Protein AF-A0A314ZF50-F1 (afdb_monomer_lite)

InterPro domains:
  IPR029489 O-GlcNAc transferase, C-terminal [PF13844] (6-101)
  IPR051939 Glycosyltransferase 41/O-GlcNAc transferase [PTHR44835] (1-125)

Structure (mmCIF, N/CA/C/O backbone):
data_AF-A0A314ZF50-F1
#
_entry.id   AF-A0A314ZF50-F1
#
loop_
_atom_site.group_PDB
_atom_site.id
_atom_site.type_symbol
_atom_site.label_atom_id
_atom_site.label_alt_id
_atom_site.label_comp_id
_atom_site.label_asym_id
_atom_site.label_entity_id
_atom_site.label_seq_id
_atom_site.pdbx_PDB_ins_code
_atom_site.Cartn_x
_atom_site.Cartn_y
_atom_site.Cartn_z
_atom_site.occupancy
_atom_site.B_iso_or_equiv
_atom_site.auth_seq_id
_atom_site.auth_comp_id
_atom_site.auth_asym_id
_atom_site.auth_atom_id
_atom_site.pdbx_PDB_model_num
ATOM 1 N N . MET A 1 1 ? 4.716 -14.879 11.901 1.00 68.25 1 MET A N 1
ATOM 2 C CA . MET A 1 1 ? 3.341 -14.580 11.430 1.00 68.25 1 MET A CA 1
ATOM 3 C C . MET A 1 1 ? 2.274 -14.556 12.525 1.00 68.25 1 MET A C 1
ATOM 5 O O . MET A 1 1 ? 1.351 -13.766 12.398 1.00 68.25 1 MET A O 1
ATOM 9 N N . GLN A 1 2 ? 2.370 -15.350 13.600 1.00 87.81 2 GLN A N 1
ATOM 10 C CA . GLN A 1 2 ? 1.314 -15.421 14.627 1.00 87.81 2 GLN A CA 1
ATOM 11 C C . GLN A 1 2 ? 1.088 -14.104 15.398 1.00 87.81 2 GLN A C 1
ATOM 13 O O . GLN A 1 2 ? -0.031 -13.822 15.793 1.00 87.81 2 GLN A O 1
ATOM 18 N N . ALA A 1 3 ? 2.107 -13.249 15.535 1.00 92.56 3 ALA A N 1
ATOM 19 C CA . ALA A 1 3 ? 1.977 -11.962 16.228 1.00 92.56 3 ALA A CA 1
ATOM 20 C C . ALA A 1 3 ? 0.906 -11.030 15.623 1.00 92.56 3 ALA A C 1
ATOM 22 O O . ALA A 1 3 ? 0.231 -10.325 16.366 1.00 92.56 3 ALA A O 1
ATOM 23 N N . TYR A 1 4 ? 0.685 -11.066 14.302 1.00 94.38 4 TYR A N 1
ATOM 24 C CA . TYR A 1 4 ? -0.330 -10.229 13.650 1.00 94.38 4 TYR A CA 1
ATOM 25 C C . TYR A 1 4 ? -1.764 -10.577 14.078 1.00 94.38 4 TYR A C 1
ATOM 27 O O . TYR A 1 4 ? -2.641 -9.723 13.996 1.00 94.38 4 TYR A O 1
ATOM 35 N N . SER A 1 5 ? -2.030 -11.791 14.581 1.00 92.69 5 SER A N 1
ATOM 36 C CA . SER A 1 5 ? -3.368 -12.129 15.090 1.00 92.69 5 SER A CA 1
ATOM 37 C C . SER A 1 5 ? -3.719 -11.395 16.385 1.00 92.69 5 SER A C 1
ATOM 39 O O . SER A 1 5 ? -4.884 -11.378 16.762 1.00 92.69 5 SER A O 1
ATOM 41 N N . LEU A 1 6 ? -2.723 -10.816 17.062 1.00 95.56 6 LEU A N 1
ATOM 42 C CA . LEU A 1 6 ? -2.884 -10.009 18.272 1.00 95.56 6 LEU A CA 1
ATOM 43 C C . LEU A 1 6 ? -2.962 -8.504 17.966 1.00 95.56 6 LEU A C 1
ATOM 45 O O . LEU A 1 6 ? -3.022 -7.703 18.891 1.00 95.56 6 LEU A O 1
ATOM 49 N N . MET A 1 7 ? -2.909 -8.117 16.688 1.00 96.25 7 MET A N 1
ATOM 50 C CA . MET A 1 7 ? -2.925 -6.723 16.246 1.00 96.25 7 MET A CA 1
ATOM 51 C C . MET A 1 7 ? -4.243 -6.407 15.549 1.00 96.25 7 MET A C 1
ATOM 53 O O . MET A 1 7 ? -4.656 -7.143 14.649 1.00 96.25 7 MET A O 1
ATOM 57 N N . ASP A 1 8 ? -4.858 -5.281 15.903 1.00 97.44 8 ASP A N 1
ATOM 58 C CA . ASP A 1 8 ? -6.0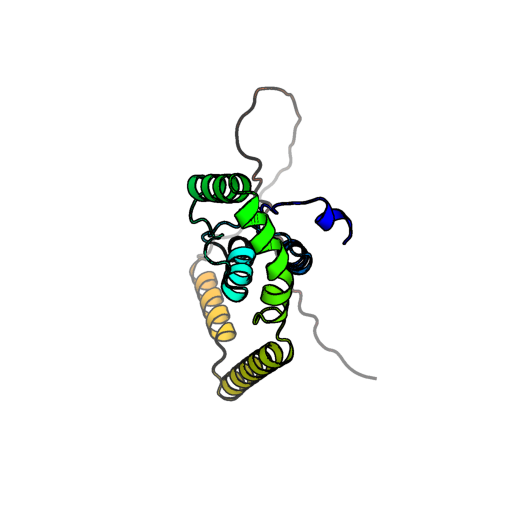95 -4.801 15.281 1.00 97.44 8 ASP A CA 1
ATOM 59 C C . ASP A 1 8 ? -5.834 -3.895 14.076 1.00 97.44 8 ASP A C 1
ATOM 61 O O . ASP A 1 8 ? -6.477 -4.047 13.035 1.00 97.44 8 ASP A O 1
ATOM 65 N N . ILE A 1 9 ? -4.855 -3.000 14.205 1.00 98.38 9 ILE A N 1
ATOM 66 C CA . ILE A 1 9 ? -4.462 -2.009 13.201 1.00 98.38 9 ILE A CA 1
ATOM 67 C C . ILE A 1 9 ? -2.932 -1.943 13.176 1.00 98.38 9 ILE A C 1
ATOM 69 O O . ILE A 1 9 ? -2.288 -1.938 14.225 1.00 98.38 9 ILE A O 1
ATOM 73 N N . SER A 1 10 ? -2.351 -1.890 11.981 1.00 97.94 10 SER A N 1
ATOM 74 C CA . SER A 1 10 ? -0.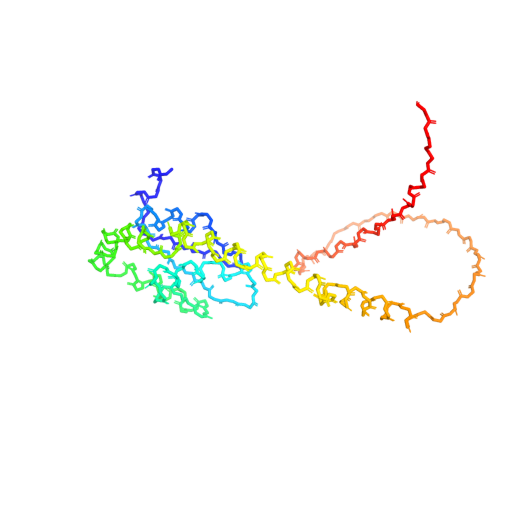939 -1.580 11.772 1.00 97.94 10 SER A CA 1
ATOM 75 C C . SER A 1 10 ? -0.775 -0.100 11.429 1.00 97.94 10 SER A C 1
ATOM 77 O O . SER A 1 10 ? -1.548 0.461 10.656 1.00 97.94 10 SER A O 1
ATOM 79 N N . LEU A 1 11 ? 0.237 0.530 12.013 1.00 98.31 11 LEU A N 1
ATOM 80 C CA . LEU A 1 11 ? 0.600 1.918 11.759 1.00 98.31 11 LEU A CA 1
ATOM 81 C C . LEU A 1 11 ? 1.918 1.927 10.990 1.00 98.31 11 LEU A C 1
ATOM 83 O O . LEU A 1 11 ? 2.944 1.494 11.516 1.00 98.31 11 LEU A O 1
ATOM 87 N N . ASP A 1 12 ? 1.868 2.358 9.733 1.00 97.00 12 ASP A N 1
ATOM 88 C CA . ASP A 1 12 ? 3.045 2.450 8.878 1.00 97.00 12 ASP A CA 1
ATOM 89 C C . ASP A 1 12 ? 3.926 3.628 9.300 1.00 97.00 12 ASP A C 1
ATOM 91 O O . ASP A 1 12 ? 3.422 4.689 9.679 1.00 97.00 12 ASP A O 1
ATOM 95 N N . THR A 1 13 ? 5.240 3.455 9.233 1.00 95.94 13 THR A N 1
ATOM 96 C CA . THR A 1 13 ? 6.194 4.492 9.632 1.00 95.94 13 THR A CA 1
ATOM 97 C C . THR A 1 13 ? 6.426 5.504 8.517 1.00 95.94 13 THR A C 1
ATOM 99 O O . THR A 1 13 ? 6.325 5.202 7.332 1.00 95.94 13 THR A O 1
ATOM 102 N N . PHE A 1 14 ? 6.808 6.720 8.892 1.00 91.06 14 PHE A N 1
ATOM 103 C CA . PHE A 1 14 ? 7.251 7.764 7.973 1.00 91.06 14 PHE A CA 1
ATOM 104 C C . PHE A 1 14 ? 8.492 8.461 8.553 1.00 91.06 14 PHE A C 1
ATOM 106 O O . PHE A 1 14 ? 8.647 8.501 9.775 1.00 91.06 14 PHE A O 1
ATOM 113 N N . PRO A 1 15 ? 9.423 8.968 7.720 1.00 91.94 15 PRO A N 1
ATOM 114 C CA . PRO A 1 15 ? 9.368 9.087 6.256 1.00 91.94 15 PRO A CA 1
ATOM 115 C C . PRO A 1 15 ? 9.772 7.814 5.489 1.00 91.94 15 PRO A C 1
ATOM 117 O O . PRO A 1 15 ? 9.859 7.850 4.263 1.00 91.94 15 PRO A O 1
ATOM 120 N N . TYR A 1 16 ? 10.053 6.710 6.188 1.00 93.88 16 TYR A N 1
ATOM 121 C CA . TYR A 1 16 ? 10.388 5.422 5.580 1.00 93.88 16 TYR A CA 1
ATOM 122 C C . TYR A 1 16 ? 9.262 4.421 5.836 1.00 93.88 16 TYR A C 1
ATOM 124 O O . TYR A 1 16 ? 9.116 3.929 6.956 1.00 93.88 16 TYR A O 1
ATOM 132 N N . ALA A 1 17 ? 8.475 4.143 4.802 1.00 94.94 17 ALA A N 1
ATOM 133 C CA . ALA A 1 17 ? 7.349 3.230 4.888 1.00 94.94 17 ALA A CA 1
ATOM 134 C C . ALA A 1 17 ? 7.806 1.770 4.895 1.00 94.94 17 ALA A C 1
ATOM 136 O O . ALA A 1 17 ? 8.807 1.381 4.283 1.00 94.94 17 ALA A O 1
ATOM 137 N N . GLY A 1 18 ? 7.017 0.942 5.564 1.00 93.56 18 GLY A N 1
ATOM 138 C CA . GLY A 1 18 ? 7.081 -0.497 5.460 1.00 93.56 18 GLY A CA 1
ATOM 139 C C . GLY A 1 18 ? 6.843 -0.959 4.024 1.00 93.56 18 GLY A C 1
ATOM 140 O O . GLY A 1 18 ? 6.200 -0.312 3.197 1.00 93.56 18 GLY A O 1
ATOM 141 N N . THR A 1 19 ? 7.396 -2.124 3.714 1.00 95.81 19 THR A N 1
ATOM 142 C CA . THR A 1 19 ? 7.148 -2.815 2.445 1.00 95.81 19 THR A CA 1
ATOM 143 C C . THR A 1 19 ? 6.668 -4.219 2.757 1.00 95.81 19 THR A C 1
ATOM 145 O O . THR A 1 19 ? 5.475 -4.503 2.694 1.00 95.81 19 THR A O 1
ATOM 148 N N . THR A 1 20 ? 7.583 -5.082 3.202 1.00 96.56 20 THR A N 1
ATOM 149 C CA . THR A 1 20 ? 7.265 -6.464 3.568 1.00 96.56 20 THR A CA 1
ATOM 150 C C . THR A 1 20 ? 6.335 -6.525 4.771 1.00 96.56 20 THR A C 1
ATOM 152 O O . THR A 1 20 ? 5.349 -7.247 4.725 1.00 96.56 20 THR A O 1
ATOM 155 N N . THR A 1 21 ? 6.589 -5.729 5.812 1.00 96.56 21 THR A N 1
ATOM 156 C CA . THR A 1 21 ? 5.745 -5.670 7.017 1.00 96.56 21 THR A CA 1
ATOM 157 C C . THR A 1 21 ? 4.321 -5.214 6.699 1.00 96.56 21 THR A C 1
ATOM 159 O O . THR A 1 21 ? 3.362 -5.801 7.195 1.00 96.56 21 THR A O 1
ATOM 162 N N . THR A 1 22 ? 4.164 -4.232 5.808 1.00 97.38 22 THR A N 1
ATOM 163 C CA . THR A 1 22 ? 2.857 -3.776 5.316 1.00 97.38 22 THR A CA 1
ATOM 164 C C . THR A 1 22 ? 2.148 -4.888 4.544 1.00 97.38 22 THR A C 1
ATOM 166 O O . THR A 1 22 ? 0.995 -5.199 4.834 1.00 97.38 22 THR A O 1
ATOM 169 N N . CYS A 1 23 ? 2.839 -5.559 3.617 1.00 97.25 23 CYS A N 1
ATOM 170 C CA . CYS A 1 23 ? 2.281 -6.704 2.895 1.00 97.25 23 CYS A CA 1
ATOM 171 C C . CYS A 1 23 ? 1.875 -7.846 3.836 1.00 97.25 23 CYS A C 1
ATOM 173 O O . CYS A 1 23 ? 0.784 -8.389 3.691 1.00 97.25 23 CYS A O 1
ATOM 175 N N . GLU A 1 24 ? 2.713 -8.200 4.811 1.00 97.06 24 GLU A N 1
ATOM 176 C CA . GLU A 1 24 ? 2.414 -9.228 5.811 1.00 97.06 24 GLU A CA 1
ATOM 177 C C . GLU A 1 24 ? 1.197 -8.857 6.655 1.00 97.06 24 GLU A C 1
ATOM 179 O O . GLU A 1 24 ? 0.326 -9.697 6.863 1.00 97.06 24 GLU A O 1
ATOM 184 N N . SER A 1 25 ? 1.112 -7.605 7.107 1.00 97.62 25 SER A N 1
ATOM 185 C CA . SER A 1 25 ? -0.023 -7.093 7.871 1.00 97.62 25 SER A CA 1
ATOM 186 C C . SER A 1 25 ? -1.334 -7.297 7.104 1.00 97.62 25 SER A C 1
ATOM 188 O O . SER A 1 25 ? -2.241 -7.974 7.600 1.00 97.62 25 SER A O 1
ATOM 190 N N . LEU A 1 26 ? -1.386 -6.842 5.847 1.00 97.62 26 LEU A N 1
ATOM 191 C CA . LEU A 1 26 ? -2.559 -6.987 4.982 1.00 97.62 26 LEU A CA 1
ATOM 192 C C . LEU A 1 26 ? -2.869 -8.460 4.675 1.00 97.62 26 LEU A C 1
ATOM 194 O O . LEU A 1 26 ? -4.022 -8.884 4.759 1.00 97.62 26 LEU A O 1
ATOM 198 N N . TYR A 1 27 ? -1.847 -9.272 4.391 1.00 96.75 27 TYR A N 1
ATOM 199 C CA . TYR A 1 27 ? -2.000 -10.707 4.129 1.00 96.75 27 TYR A CA 1
ATOM 200 C C . TYR A 1 27 ? -2.527 -11.468 5.355 1.00 96.75 27 TYR A C 1
ATOM 202 O O . TYR A 1 27 ? -3.296 -12.423 5.238 1.00 96.75 27 TYR A O 1
ATOM 210 N N . MET A 1 28 ? -2.175 -11.005 6.555 1.00 97.44 28 MET A N 1
ATOM 211 C CA . MET A 1 28 ? -2.685 -11.529 7.817 1.00 97.44 28 MET A CA 1
ATOM 212 C C . MET A 1 28 ? -4.032 -10.924 8.225 1.00 97.44 28 MET A C 1
ATOM 214 O O . MET A 1 28 ? -4.565 -11.320 9.261 1.00 97.44 28 MET A O 1
ATOM 218 N N . GLY A 1 29 ? -4.640 -10.068 7.399 1.00 97.31 29 GLY A N 1
ATOM 219 C CA . GLY A 1 29 ? -5.960 -9.485 7.638 1.00 97.31 29 GLY A CA 1
ATOM 220 C C . GLY A 1 29 ? -5.951 -8.324 8.632 1.00 97.31 29 GLY A C 1
ATOM 221 O O . GLY A 1 29 ? -6.991 -8.020 9.207 1.00 97.31 29 GLY A O 1
ATOM 222 N N . VAL A 1 30 ? -4.800 -7.682 8.841 1.00 98.31 30 VAL A N 1
ATOM 223 C CA . VAL A 1 30 ? -4.654 -6.488 9.676 1.00 98.31 30 VAL A CA 1
ATOM 224 C C . VAL A 1 30 ? -4.601 -5.254 8.764 1.00 98.31 30 VAL A C 1
ATOM 226 O O . VAL A 1 30 ? -3.688 -5.159 7.945 1.00 98.31 30 VAL A O 1
ATOM 229 N N . PRO A 1 31 ? -5.566 -4.317 8.839 1.00 98.06 31 PRO A N 1
ATOM 230 C CA . PRO A 1 31 ? -5.510 -3.087 8.058 1.00 98.06 31 PRO A CA 1
ATOM 231 C C . PRO A 1 31 ? -4.343 -2.213 8.513 1.00 98.06 31 PRO A C 1
ATOM 233 O O . PRO A 1 31 ? -4.024 -2.152 9.701 1.00 98.06 31 PRO A O 1
ATOM 236 N N . CYS A 1 32 ? -3.727 -1.524 7.558 1.00 98.25 32 CYS A N 1
ATOM 237 C CA . CYS A 1 32 ? -2.593 -0.640 7.787 1.00 98.25 32 CYS A CA 1
ATOM 238 C C . CYS A 1 32 ? -2.977 0.800 7.427 1.00 98.25 32 CYS A C 1
ATOM 240 O O . CYS A 1 32 ? -3.665 1.001 6.427 1.00 98.25 32 CYS A O 1
ATOM 242 N N . VAL A 1 33 ? -2.552 1.780 8.225 1.00 98.44 33 VAL A N 1
ATOM 243 C CA . VAL A 1 33 ? -2.656 3.214 7.906 1.00 98.44 33 VAL A CA 1
ATOM 244 C C . VAL A 1 33 ? -1.276 3.710 7.491 1.00 98.44 33 VAL A C 1
ATOM 246 O O . VAL A 1 33 ? -0.305 3.478 8.208 1.00 98.44 33 VAL A O 1
ATOM 249 N N . THR A 1 34 ? -1.184 4.389 6.348 1.00 98.19 34 THR A N 1
ATOM 250 C CA . THR A 1 34 ? 0.070 4.954 5.818 1.00 98.19 34 THR A CA 1
ATOM 251 C C . THR A 1 34 ? -0.089 6.439 5.508 1.00 98.19 34 THR A C 1
ATOM 253 O O . THR A 1 34 ? -1.207 6.957 5.479 1.00 98.19 34 THR A O 1
ATOM 256 N N . MET A 1 35 ? 1.020 7.131 5.266 1.00 98.00 35 MET A N 1
ATOM 257 C CA . MET A 1 35 ? 1.031 8.548 4.907 1.00 98.00 35 MET A CA 1
ATOM 258 C C . MET A 1 35 ? 1.752 8.757 3.578 1.00 98.00 35 MET A C 1
ATOM 260 O O . MET A 1 35 ? 2.766 8.123 3.297 1.00 98.00 35 MET A O 1
ATOM 264 N N . ALA A 1 36 ? 1.215 9.642 2.743 1.00 97.31 36 ALA A N 1
ATOM 265 C CA . ALA A 1 36 ? 1.860 10.065 1.513 1.00 97.31 36 ALA A CA 1
ATOM 266 C C . ALA A 1 36 ? 2.920 11.138 1.779 1.00 97.31 36 ALA A C 1
ATOM 268 O O . ALA A 1 36 ? 2.737 12.030 2.607 1.00 97.31 36 ALA A O 1
ATOM 269 N N . GLY A 1 37 ? 4.012 11.087 1.018 1.00 94.19 37 GLY A N 1
ATOM 270 C CA . GLY A 1 37 ? 5.099 12.055 1.129 1.00 94.19 37 GLY A CA 1
ATOM 271 C C . GLY A 1 37 ? 5.780 12.381 -0.191 1.00 94.19 37 GLY A C 1
ATOM 272 O O . GLY A 1 37 ? 5.332 11.991 -1.266 1.00 94.19 37 GLY A O 1
ATOM 273 N N . SER A 1 38 ? 6.895 13.108 -0.117 1.00 92.00 38 SER A N 1
ATOM 274 C CA . SER A 1 38 ? 7.607 13.618 -1.298 1.00 92.00 38 SER A CA 1
ATOM 275 C C . SER A 1 38 ? 8.624 12.645 -1.903 1.00 92.00 38 SER A C 1
ATOM 277 O O . SER A 1 38 ? 9.038 12.835 -3.044 1.00 92.00 38 SER A O 1
ATOM 279 N N . VAL A 1 39 ? 9.037 11.607 -1.170 1.00 91.69 39 VAL A N 1
ATOM 280 C CA . VAL A 1 39 ? 10.105 10.683 -1.590 1.00 91.69 39 VAL A CA 1
ATOM 281 C C . VAL A 1 39 ? 9.586 9.270 -1.819 1.00 91.69 39 VAL A C 1
ATOM 283 O O . VAL A 1 39 ? 8.590 8.852 -1.231 1.00 91.69 39 VAL A O 1
ATOM 286 N N . HIS A 1 40 ? 10.280 8.501 -2.660 1.00 90.12 40 HIS A N 1
ATOM 287 C CA . HIS A 1 40 ? 9.868 7.138 -3.003 1.00 90.12 40 HIS A CA 1
ATOM 288 C C . HIS A 1 40 ? 9.732 6.228 -1.773 1.00 90.12 40 HIS A C 1
ATOM 290 O O . HIS A 1 40 ? 8.708 5.568 -1.626 1.00 90.12 40 HIS A O 1
ATOM 296 N N . ALA A 1 41 ? 10.715 6.254 -0.865 1.00 89.56 41 ALA A N 1
ATOM 297 C CA . ALA A 1 41 ? 10.726 5.422 0.343 1.00 89.56 41 ALA A CA 1
ATOM 298 C C . ALA A 1 41 ? 9.528 5.674 1.277 1.00 89.56 41 ALA A C 1
ATOM 300 O O . ALA A 1 41 ? 9.119 4.778 2.006 1.00 89.56 41 ALA A O 1
ATOM 301 N N . HIS A 1 42 ? 8.931 6.866 1.221 1.00 91.69 42 HIS A N 1
ATOM 302 C CA . HIS A 1 42 ? 7.727 7.203 1.980 1.00 91.69 42 HIS A CA 1
ATOM 303 C C . HIS A 1 42 ? 6.474 6.600 1.323 1.00 91.69 42 HIS A C 1
ATOM 305 O O . HIS A 1 42 ? 5.537 6.190 1.989 1.00 91.69 42 HIS A O 1
ATOM 311 N N . ASN A 1 43 ? 6.454 6.487 -0.004 1.00 96.12 43 ASN A N 1
ATOM 312 C CA . ASN A 1 43 ? 5.248 6.148 -0.759 1.00 96.12 43 ASN A CA 1
ATOM 313 C C . ASN A 1 43 ? 5.099 4.651 -1.078 1.00 96.12 43 ASN A C 1
ATOM 315 O O . ASN A 1 43 ? 4.237 4.274 -1.877 1.00 96.12 43 ASN A O 1
ATOM 319 N N . VAL A 1 44 ? 5.913 3.776 -0.480 1.00 97.25 44 VAL A N 1
ATOM 320 C CA . VAL A 1 44 ? 5.780 2.330 -0.714 1.00 97.25 44 VAL A CA 1
ATOM 321 C C . VAL A 1 44 ? 4.459 1.807 -0.143 1.00 97.25 44 VAL A C 1
ATOM 323 O O . VAL A 1 44 ? 3.705 1.152 -0.867 1.00 97.25 44 VAL A O 1
ATOM 326 N N . GLY A 1 45 ? 4.120 2.184 1.096 1.00 96.75 45 GLY A N 1
ATOM 327 C CA . GLY A 1 45 ? 2.823 1.880 1.706 1.00 96.75 45 GLY A CA 1
ATOM 328 C C . GLY A 1 45 ? 1.653 2.433 0.887 1.00 96.75 45 GLY A C 1
ATOM 329 O O . GLY A 1 45 ? 0.706 1.705 0.592 1.00 96.75 45 GLY A O 1
ATOM 330 N N . VAL A 1 46 ? 1.765 3.678 0.407 1.00 97.69 46 VAL A N 1
ATOM 331 C CA . VAL A 1 46 ? 0.780 4.324 -0.486 1.00 97.69 46 VAL A CA 1
ATOM 332 C C . VAL A 1 46 ? 0.513 3.479 -1.735 1.00 97.69 46 VAL A C 1
ATOM 334 O O . VAL A 1 46 ? -0.641 3.238 -2.093 1.00 97.69 46 VAL A O 1
ATOM 337 N N . SER A 1 47 ? 1.574 3.003 -2.392 1.00 97.69 47 SER A N 1
ATOM 338 C CA . SER A 1 47 ? 1.471 2.163 -3.590 1.00 97.69 47 SER A CA 1
ATOM 339 C C . SER A 1 47 ? 0.766 0.837 -3.294 1.00 97.69 47 SER A C 1
ATOM 341 O O . SER A 1 47 ? -0.163 0.460 -4.013 1.00 97.69 47 SER A O 1
ATOM 343 N N . ILE A 1 48 ? 1.158 0.152 -2.213 1.00 98.06 48 ILE A N 1
ATOM 344 C CA . ILE A 1 48 ? 0.567 -1.131 -1.808 1.00 98.06 48 ILE A CA 1
ATOM 345 C C . ILE A 1 48 ? -0.926 -0.955 -1.506 1.00 98.06 48 ILE A C 1
ATOM 347 O O . ILE A 1 48 ? -1.756 -1.620 -2.128 1.00 98.06 48 ILE A O 1
ATOM 351 N N . LEU A 1 49 ? -1.288 -0.028 -0.613 1.00 98.19 49 LEU A N 1
ATOM 352 C CA . LEU A 1 49 ? -2.682 0.201 -0.219 1.00 98.19 49 LEU A CA 1
ATOM 353 C C . LEU A 1 49 ? -3.541 0.627 -1.412 1.00 98.19 49 LEU A C 1
ATOM 355 O O . LEU A 1 49 ? -4.657 0.130 -1.576 1.00 98.19 49 LEU A O 1
ATOM 359 N N . GLY A 1 50 ? -3.008 1.479 -2.289 1.00 98.12 50 GLY A N 1
ATOM 360 C CA . GLY A 1 50 ? -3.685 1.884 -3.517 1.00 98.12 50 GLY A CA 1
ATOM 361 C C . GLY A 1 50 ? -3.994 0.703 -4.443 1.00 98.12 50 GLY A C 1
ATOM 362 O O . GLY A 1 50 ? -5.078 0.648 -5.023 1.00 98.12 50 GLY A O 1
ATOM 363 N N . LYS A 1 51 ? -3.086 -0.275 -4.563 1.00 97.94 51 LYS A N 1
ATOM 364 C CA . LYS A 1 51 ? -3.316 -1.485 -5.373 1.00 97.94 51 LYS A CA 1
ATOM 365 C C . LYS A 1 51 ? -4.259 -2.486 -4.710 1.00 97.94 51 LYS A C 1
ATOM 367 O O . LYS A 1 51 ? -4.996 -3.152 -5.429 1.00 97.94 51 LYS A O 1
ATOM 372 N N . VAL A 1 52 ? -4.278 -2.570 -3.382 1.00 98.00 52 VAL A N 1
ATOM 373 C CA . VAL A 1 52 ? -5.227 -3.419 -2.634 1.00 98.00 52 VAL A CA 1
ATOM 374 C C . VAL A 1 52 ? -6.642 -2.821 -2.606 1.00 98.00 52 VAL A C 1
ATOM 376 O O . VAL A 1 52 ? -7.610 -3.540 -2.381 1.00 98.00 52 VAL A O 1
ATOM 379 N N . GLY A 1 53 ? -6.783 -1.524 -2.900 1.00 97.69 53 GLY A N 1
ATOM 380 C CA . GLY A 1 53 ? -8.069 -0.818 -2.894 1.00 97.69 53 GLY A CA 1
ATOM 381 C C . GLY A 1 53 ? -8.391 -0.134 -1.562 1.00 97.69 53 GLY A C 1
ATOM 382 O O . GLY A 1 53 ? -9.538 0.224 -1.324 1.00 97.69 53 GLY A O 1
ATOM 383 N N . LEU A 1 54 ? -7.386 0.078 -0.709 1.00 97.81 54 LEU A N 1
ATOM 384 C CA . LEU A 1 54 ? -7.493 0.722 0.606 1.00 97.81 54 LEU A CA 1
ATOM 385 C C . LEU A 1 54 ? -7.028 2.182 0.566 1.00 97.81 54 LEU A C 1
ATOM 387 O O . LEU A 1 54 ? -6.365 2.668 1.480 1.00 97.81 54 LEU A O 1
ATOM 391 N N . GLY A 1 55 ? -7.353 2.896 -0.515 1.00 97.62 55 GLY A N 1
ATOM 392 C CA . GLY A 1 55 ? -6.952 4.297 -0.689 1.00 97.62 55 GLY A CA 1
ATOM 393 C C . GLY A 1 55 ? -7.487 5.232 0.403 1.00 97.62 55 GLY A C 1
ATOM 394 O O . GLY A 1 55 ? -6.909 6.282 0.650 1.00 97.62 55 GLY A O 1
ATOM 395 N N . ASN A 1 56 ? -8.556 4.830 1.091 1.00 97.19 56 ASN A N 1
ATOM 396 C CA . ASN A 1 56 ? -9.134 5.537 2.233 1.00 97.19 56 ASN A CA 1
ATOM 397 C C . ASN A 1 56 ? -8.313 5.414 3.532 1.00 97.19 56 ASN A C 1
ATOM 399 O O . ASN A 1 56 ? -8.669 6.055 4.512 1.00 97.19 56 ASN A O 1
ATOM 403 N N . LEU A 1 57 ? -7.253 4.599 3.560 1.00 98.12 57 LEU A N 1
ATOM 404 C CA . LEU A 1 57 ? -6.317 4.477 4.690 1.00 98.12 57 LEU A CA 1
ATOM 405 C C . LEU A 1 57 ? -4.970 5.173 4.413 1.00 98.12 57 LEU A C 1
ATOM 407 O O . LEU A 1 57 ? -3.968 4.894 5.073 1.00 98.12 57 LEU A O 1
ATOM 411 N N . ILE A 1 58 ? -4.942 6.063 3.416 1.00 98.44 58 ILE A N 1
ATOM 412 C CA . ILE A 1 58 ? -3.767 6.840 3.021 1.00 98.44 58 ILE A CA 1
ATOM 413 C C . ILE A 1 58 ? -3.971 8.292 3.453 1.00 98.44 58 ILE A C 1
ATOM 415 O O . ILE A 1 58 ? -4.770 9.016 2.860 1.00 98.44 58 ILE A O 1
ATOM 419 N N . ALA A 1 59 ? -3.219 8.722 4.460 1.00 98.25 59 ALA A N 1
ATOM 420 C CA . ALA A 1 59 ? -3.212 10.100 4.930 1.00 98.25 59 ALA A CA 1
ATOM 421 C C . ALA A 1 59 ? -2.337 11.009 4.057 1.00 98.25 59 ALA A C 1
ATOM 423 O O . ALA A 1 59 ? -1.354 10.560 3.466 1.00 98.25 59 ALA A O 1
ATOM 424 N N . LYS A 1 60 ? -2.644 12.308 4.015 1.00 97.19 60 LYS A N 1
ATOM 425 C CA . LYS A 1 60 ? -1.852 13.328 3.301 1.00 97.19 60 LYS A CA 1
ATOM 426 C C . LYS A 1 60 ? -0.937 14.131 4.223 1.00 97.19 60 LYS 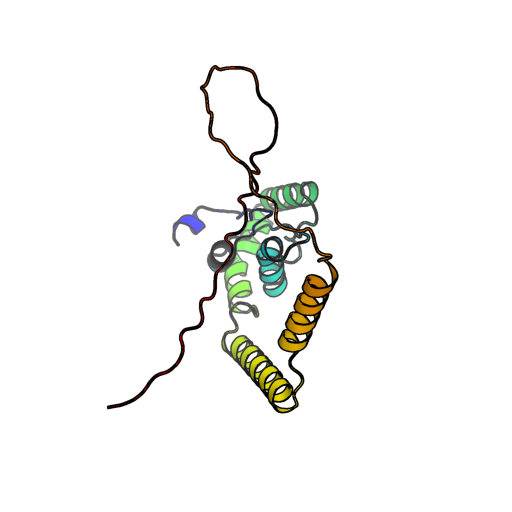A C 1
ATOM 428 O O . LYS A 1 60 ? -0.072 14.853 3.736 1.00 97.19 60 LYS A O 1
ATOM 433 N N . ASN A 1 61 ? -1.173 14.066 5.529 1.00 97.31 61 ASN A N 1
ATOM 434 C CA . ASN A 1 61 ? -0.408 14.745 6.570 1.00 97.31 61 ASN A CA 1
ATOM 435 C C . ASN A 1 61 ? -0.599 14.030 7.920 1.00 97.31 61 ASN A C 1
ATOM 437 O O . ASN A 1 61 ? -1.405 13.104 8.032 1.00 97.31 61 ASN A O 1
ATOM 441 N N . GLU A 1 62 ? 0.152 14.465 8.932 1.00 97.31 62 GLU A N 1
ATOM 442 C CA . GLU A 1 62 ? 0.179 13.842 10.260 1.00 97.31 62 GLU A CA 1
ATOM 443 C C . GLU A 1 62 ? -1.184 13.900 10.971 1.00 97.31 62 GLU A C 1
ATOM 445 O O . GLU A 1 62 ? -1.600 12.910 11.575 1.00 97.31 62 GLU A O 1
ATOM 450 N N . ASP A 1 63 ? -1.919 15.009 10.844 1.00 98.31 63 ASP A N 1
ATOM 451 C CA . ASP A 1 63 ? -3.245 15.161 11.455 1.00 98.31 63 ASP A CA 1
ATOM 452 C C . ASP A 1 63 ? -4.249 14.163 10.860 1.00 98.31 63 ASP A C 1
ATOM 454 O O . ASP A 1 63 ? -4.971 13.481 11.591 1.00 98.31 63 ASP A O 1
ATOM 458 N N . GLU A 1 64 ? -4.263 14.022 9.531 1.00 98.38 64 GLU A N 1
ATOM 459 C CA . GLU A 1 64 ? -5.105 13.046 8.833 1.00 98.38 64 GLU A CA 1
ATOM 460 C C . GLU A 1 64 ? -4.697 11.608 9.179 1.00 98.38 64 GLU A C 1
ATOM 462 O O . GLU A 1 64 ? -5.560 10.746 9.332 1.00 98.38 64 GLU A O 1
ATOM 467 N N . TYR A 1 65 ? -3.402 11.340 9.370 1.00 98.50 65 TYR A N 1
ATOM 468 C CA . TYR A 1 65 ? -2.905 10.024 9.777 1.00 98.50 65 TYR A CA 1
ATOM 469 C C . TYR A 1 65 ? -3.459 9.618 11.144 1.00 98.50 65 TYR A C 1
ATOM 471 O O . TYR A 1 65 ? -4.018 8.527 11.297 1.00 98.50 65 TYR A O 1
ATOM 479 N N . VAL A 1 66 ? -3.368 10.519 12.127 1.00 98.44 66 VAL A N 1
ATOM 480 C CA . VAL A 1 66 ? -3.935 10.303 13.463 1.00 98.44 66 VAL A CA 1
ATOM 481 C C . VAL A 1 66 ? -5.455 10.171 13.381 1.00 98.44 66 VAL A C 1
ATOM 483 O O . VAL A 1 66 ? -6.024 9.257 13.978 1.00 98.44 66 VAL A O 1
ATOM 486 N N . GLN A 1 67 ? -6.120 11.034 12.612 1.00 98.44 67 GLN A N 1
ATOM 487 C CA . GLN A 1 67 ? -7.571 11.001 12.450 1.00 98.44 67 GLN A CA 1
ATOM 488 C C . GLN A 1 67 ? -8.052 9.672 11.856 1.00 98.44 67 GLN A C 1
ATOM 490 O O . GLN A 1 67 ? -9.002 9.092 12.380 1.00 98.44 67 GLN A O 1
ATOM 495 N N . LEU A 1 68 ? -7.400 9.167 10.806 1.00 98.19 68 LEU A N 1
ATOM 496 C CA . LEU A 1 68 ? -7.734 7.883 10.186 1.00 98.19 68 LEU A CA 1
ATOM 497 C C . LEU A 1 68 ? -7.524 6.719 11.156 1.00 98.19 68 LEU A C 1
ATOM 499 O O . LEU A 1 68 ? -8.398 5.859 11.268 1.00 98.19 68 LEU A O 1
ATOM 503 N N . ALA A 1 69 ? -6.412 6.707 11.897 1.00 98.31 69 ALA A N 1
ATOM 504 C CA . ALA A 1 69 ? -6.149 5.679 12.901 1.00 98.31 69 ALA A CA 1
ATOM 505 C C . ALA A 1 69 ? -7.220 5.676 14.006 1.00 98.31 69 ALA A C 1
ATOM 507 O O . ALA A 1 69 ? -7.740 4.618 14.364 1.00 98.31 69 ALA A O 1
ATOM 508 N N . VAL A 1 70 ? -7.602 6.857 14.504 1.00 98.38 70 VAL A N 1
ATOM 509 C CA . VAL A 1 70 ? -8.658 7.007 15.515 1.00 98.38 70 VAL A CA 1
ATOM 510 C C . VAL A 1 70 ? -10.018 6.590 14.962 1.00 98.38 70 VAL A C 1
ATOM 512 O O . VAL A 1 70 ? -10.732 5.845 15.627 1.00 98.38 70 VAL A O 1
ATOM 515 N N . GLN A 1 71 ? -10.382 7.020 13.751 1.00 97.50 71 GLN A N 1
ATOM 516 C CA . GLN A 1 71 ? -11.644 6.634 13.115 1.00 97.50 71 GLN A CA 1
ATOM 517 C C . GLN A 1 71 ? -11.741 5.117 12.964 1.00 97.50 71 GLN A C 1
ATOM 519 O O . GLN A 1 71 ? -12.735 4.522 13.381 1.00 97.50 71 GLN A O 1
ATOM 524 N N . LEU A 1 72 ? -10.682 4.492 12.448 1.00 97.50 72 LEU A N 1
ATOM 525 C CA . LEU A 1 72 ? -10.613 3.049 12.265 1.00 97.50 72 LEU A CA 1
ATOM 526 C C . LEU A 1 72 ? -10.705 2.293 13.601 1.00 97.50 72 LEU A C 1
ATOM 528 O O . LEU A 1 72 ? -11.360 1.258 13.665 1.00 97.50 72 LEU A O 1
ATOM 532 N N . ALA A 1 73 ? -10.099 2.818 14.670 1.00 98.00 73 ALA A N 1
ATOM 533 C CA . ALA A 1 73 ? -10.175 2.234 16.010 1.00 98.00 73 ALA A CA 1
ATOM 534 C C . ALA A 1 73 ? -11.523 2.480 16.715 1.00 98.00 73 ALA A C 1
ATOM 536 O O . ALA A 1 73 ? -11.908 1.707 17.591 1.00 98.00 73 ALA A O 1
ATOM 537 N N . SER A 1 74 ? -12.237 3.552 16.359 1.00 98.06 74 SER A N 1
ATOM 538 C CA . SER A 1 74 ? -13.484 3.949 17.025 1.00 98.06 74 SER A CA 1
ATOM 539 C C . SER A 1 74 ? -14.696 3.100 16.632 1.00 98.06 74 SER A C 1
ATOM 541 O O . SER A 1 74 ? -15.610 2.938 17.441 1.00 98.06 74 SER A O 1
ATOM 543 N N . ASP A 1 75 ? -14.699 2.520 15.427 1.00 96.88 75 ASP A N 1
ATOM 544 C CA . ASP A 1 75 ? -15.766 1.640 14.945 1.00 96.88 75 ASP A CA 1
ATOM 545 C C . ASP A 1 75 ? -15.286 0.186 14.870 1.00 96.88 75 ASP A C 1
ATOM 547 O O . ASP A 1 75 ? -14.834 -0.317 13.839 1.00 96.88 75 ASP A O 1
ATOM 551 N N . VAL A 1 76 ? -15.425 -0.516 15.996 1.00 97.12 76 VAL A N 1
ATOM 552 C CA . VAL A 1 76 ? -15.035 -1.927 16.135 1.00 97.12 76 VAL A CA 1
ATOM 553 C C . VAL A 1 76 ? -15.791 -2.832 15.155 1.00 97.12 76 VAL A C 1
ATOM 555 O O . VAL A 1 76 ? -15.238 -3.826 14.678 1.00 97.12 76 VAL A O 1
ATOM 558 N N . THR A 1 77 ? -17.043 -2.502 14.822 1.00 97.81 77 THR A N 1
ATOM 559 C CA . THR A 1 77 ? -17.851 -3.322 13.908 1.00 97.81 77 THR A CA 1
ATOM 560 C C . THR A 1 77 ? -17.337 -3.183 12.481 1.00 97.81 77 THR A C 1
ATOM 562 O O . THR A 1 77 ? -17.099 -4.191 11.811 1.00 97.81 77 THR A O 1
ATOM 565 N N . ALA A 1 78 ? -17.102 -1.951 12.023 1.00 96.88 78 ALA A N 1
ATOM 566 C CA . ALA A 1 78 ? -16.510 -1.697 10.714 1.00 96.88 78 ALA A CA 1
ATOM 567 C C . ALA A 1 78 ? -15.097 -2.288 10.602 1.00 96.88 78 ALA A C 1
ATOM 569 O O . ALA A 1 78 ? -14.788 -2.937 9.601 1.00 96.88 78 ALA A O 1
ATOM 570 N N . LEU A 1 79 ? -14.268 -2.143 11.642 1.00 98.00 79 LEU A N 1
ATOM 571 C CA . LEU A 1 79 ? -12.926 -2.723 11.688 1.00 98.00 79 LEU A CA 1
ATOM 572 C C . LEU A 1 79 ? -12.961 -4.253 11.589 1.00 98.00 79 LEU A C 1
ATOM 574 O O . LEU A 1 79 ? -12.221 -4.837 10.798 1.00 98.00 79 LEU A O 1
ATOM 578 N N . SER A 1 80 ? -13.846 -4.910 12.341 1.00 97.81 80 SER A N 1
ATOM 579 C CA . SER A 1 80 ? -14.025 -6.364 12.277 1.00 97.81 80 SER A CA 1
ATOM 580 C C . SER A 1 80 ? -14.433 -6.825 10.872 1.00 97.81 80 SER A C 1
ATOM 582 O O . SER A 1 80 ? -13.824 -7.740 10.313 1.00 97.81 80 SER A O 1
ATOM 584 N N . ASN A 1 81 ? -15.393 -6.133 10.250 1.00 97.44 81 ASN A N 1
ATOM 585 C CA . ASN A 1 81 ? -15.828 -6.420 8.882 1.00 97.44 81 ASN A CA 1
ATOM 586 C C . ASN A 1 81 ? -14.689 -6.265 7.866 1.00 97.44 81 ASN A C 1
ATOM 588 O O . ASN A 1 81 ? -14.498 -7.139 7.017 1.00 97.44 81 ASN A O 1
ATOM 592 N N . LEU A 1 82 ? -13.897 -5.194 7.979 1.00 97.62 82 LEU A N 1
ATOM 593 C CA . LEU A 1 82 ? -12.728 -4.983 7.131 1.00 97.62 82 LEU A CA 1
ATOM 594 C C . LEU A 1 82 ? -11.717 -6.124 7.296 1.00 97.62 82 LEU A C 1
ATOM 596 O O . LEU A 1 82 ? -11.300 -6.717 6.304 1.00 97.62 82 LEU A O 1
ATOM 600 N N . ARG A 1 83 ? -11.368 -6.485 8.536 1.00 97.88 83 ARG A N 1
ATOM 601 C CA . ARG A 1 83 ? -10.413 -7.567 8.839 1.00 97.88 83 ARG A CA 1
ATOM 602 C C . ARG A 1 83 ? -10.854 -8.920 8.277 1.00 97.88 83 ARG A C 1
ATOM 604 O O . ARG A 1 83 ? -10.018 -9.671 7.776 1.00 97.88 83 ARG A O 1
ATOM 611 N N . MET A 1 84 ? -12.155 -9.226 8.317 1.00 97.25 84 MET A N 1
ATOM 612 C CA . MET A 1 84 ? -12.703 -10.463 7.745 1.00 97.25 84 MET A CA 1
ATOM 613 C C . MET A 1 84 ? -12.528 -10.537 6.221 1.00 97.25 84 MET A C 1
ATOM 615 O O . MET A 1 84 ? -12.200 -11.603 5.701 1.00 97.25 84 MET A O 1
ATOM 619 N N . GLY A 1 85 ? -12.714 -9.421 5.508 1.00 96.88 85 GLY A N 1
ATOM 620 C CA . GLY A 1 85 ? -12.590 -9.365 4.045 1.00 96.88 85 GLY A CA 1
ATOM 621 C C . GLY A 1 85 ? -11.168 -9.125 3.528 1.00 96.88 85 GLY A C 1
ATOM 622 O O . GLY A 1 85 ? -10.869 -9.416 2.370 1.00 96.88 85 GLY A O 1
ATOM 623 N N . LEU A 1 86 ? -10.269 -8.613 4.370 1.00 97.94 86 LEU A N 1
ATOM 624 C CA . LEU A 1 86 ? -8.989 -8.069 3.922 1.00 97.94 86 LEU A CA 1
ATOM 625 C C . LEU A 1 86 ? -8.054 -9.106 3.286 1.00 97.94 86 LEU A C 1
ATOM 627 O O . LEU A 1 86 ? -7.366 -8.793 2.317 1.00 97.94 86 LEU A O 1
ATOM 631 N N . ARG A 1 87 ? -8.051 -10.352 3.770 1.00 97.19 87 ARG A N 1
ATOM 632 C CA . ARG A 1 87 ? -7.207 -11.404 3.174 1.00 97.19 87 ARG A CA 1
ATOM 633 C C . ARG A 1 87 ? -7.624 -11.725 1.739 1.00 97.19 87 ARG A C 1
ATOM 635 O O . ARG A 1 87 ? -6.765 -11.887 0.876 1.00 97.19 87 ARG A O 1
ATOM 642 N N . ASP A 1 88 ? -8.932 -11.774 1.482 1.00 97.75 88 ASP A N 1
ATOM 643 C CA . ASP A 1 88 ? -9.470 -11.993 0.136 1.00 97.75 88 ASP A CA 1
ATOM 644 C C . ASP A 1 88 ? -9.136 -10.799 -0.770 1.00 97.75 88 ASP A C 1
ATOM 646 O O . ASP A 1 88 ? -8.575 -11.003 -1.848 1.00 97.75 88 ASP A O 1
ATOM 650 N N . LEU A 1 89 ? -9.343 -9.565 -0.287 1.00 97.44 89 LEU A N 1
ATOM 651 C CA . LEU A 1 89 ? -8.949 -8.340 -0.997 1.00 97.44 89 LEU A CA 1
A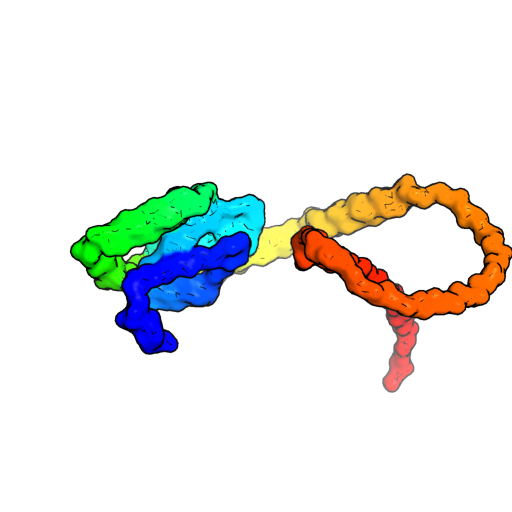TOM 652 C C . LEU A 1 89 ? -7.462 -8.341 -1.371 1.00 97.44 89 LEU A C 1
ATOM 654 O O . LEU A 1 89 ? -7.123 -8.103 -2.529 1.00 97.44 89 LEU A O 1
ATOM 658 N N . MET A 1 90 ? -6.577 -8.659 -0.421 1.00 97.62 90 MET A N 1
ATOM 659 C CA . MET A 1 90 ? -5.135 -8.743 -0.659 1.00 97.62 90 MET A CA 1
ATOM 660 C C . MET A 1 90 ? -4.812 -9.804 -1.716 1.00 97.62 90 MET A C 1
ATOM 662 O O . MET A 1 90 ? -4.125 -9.502 -2.692 1.00 97.62 90 MET A O 1
ATOM 666 N N . SER A 1 91 ? -5.356 -11.017 -1.571 1.00 97.38 91 SER A N 1
ATOM 667 C CA . SER A 1 91 ? -5.080 -12.139 -2.478 1.00 97.38 91 SER A CA 1
ATOM 668 C C . SER A 1 91 ? -5.523 -11.889 -3.924 1.00 97.38 91 SER A C 1
ATOM 670 O O . SER A 1 91 ? -4.861 -12.344 -4.853 1.00 97.38 91 SER A O 1
ATOM 672 N N . ARG A 1 92 ? -6.614 -11.136 -4.123 1.00 97.31 92 ARG A N 1
ATOM 673 C CA . ARG A 1 92 ? -7.144 -10.774 -5.449 1.00 97.31 92 ARG A CA 1
ATOM 674 C C . ARG A 1 92 ? -6.539 -9.492 -6.013 1.00 97.31 92 ARG A C 1
ATOM 676 O O . ARG A 1 92 ? -6.803 -9.147 -7.165 1.00 97.31 92 ARG A O 1
ATOM 683 N N . SER A 1 93 ? -5.778 -8.756 -5.209 1.00 97.81 93 SER A N 1
ATOM 684 C CA . SER A 1 93 ? -5.183 -7.498 -5.635 1.00 97.81 93 SER A CA 1
ATOM 685 C C . SER A 1 93 ? -4.047 -7.725 -6.641 1.00 97.81 93 SER A C 1
ATOM 687 O O . SER A 1 93 ? -3.397 -8.774 -6.628 1.00 97.81 93 SER A O 1
ATOM 689 N N . PRO A 1 94 ? -3.702 -6.710 -7.455 1.00 97.25 94 PRO A N 1
ATOM 690 C CA . PRO A 1 94 ? -2.517 -6.753 -8.307 1.00 97.25 94 PRO A CA 1
ATOM 691 C C . PRO A 1 94 ? -1.201 -6.983 -7.550 1.00 97.25 94 PRO A C 1
ATOM 693 O O . PRO A 1 94 ? -0.213 -7.336 -8.182 1.00 97.25 94 PRO A O 1
ATOM 696 N N . VAL A 1 95 ? -1.162 -6.775 -6.226 1.00 96.56 95 VAL A N 1
ATOM 697 C CA . VAL A 1 95 ? 0.034 -7.027 -5.404 1.00 96.56 95 VAL A CA 1
ATOM 698 C C . VAL A 1 95 ? 0.352 -8.526 -5.336 1.00 96.56 95 VAL A C 1
ATOM 700 O O . VAL A 1 95 ? 1.521 -8.897 -5.283 1.00 96.56 95 VAL A O 1
ATOM 703 N N . CYS A 1 96 ? -0.669 -9.387 -5.387 1.00 97.38 96 CYS A N 1
ATOM 704 C CA . CYS A 1 96 ? -0.522 -10.845 -5.384 1.00 97.38 96 CYS A CA 1
ATOM 705 C C . CYS A 1 96 ? -0.630 -11.480 -6.785 1.00 97.38 96 CYS A C 1
ATOM 707 O O . CYS A 1 96 ? -0.529 -12.699 -6.915 1.00 97.38 96 CYS A O 1
ATOM 709 N N . ASP A 1 97 ? -0.793 -10.680 -7.843 1.00 97.50 97 ASP A N 1
ATOM 710 C CA . ASP A 1 97 ? -0.873 -11.159 -9.228 1.00 97.50 97 ASP A CA 1
ATOM 711 C C . ASP A 1 97 ? 0.527 -11.279 -9.853 1.00 97.50 97 ASP A C 1
ATOM 713 O O . ASP A 1 97 ? 0.983 -10.434 -10.632 1.00 97.50 97 ASP A O 1
ATOM 717 N N . GLY A 1 98 ? 1.227 -12.352 -9.477 1.00 97.19 98 GLY A N 1
ATOM 718 C CA . GLY A 1 98 ? 2.562 -12.676 -9.986 1.00 97.19 98 GLY A CA 1
ATOM 719 C C . GLY A 1 98 ? 2.636 -12.770 -11.518 1.00 97.19 98 GLY A C 1
ATOM 720 O O . GLY A 1 98 ? 3.499 -12.119 -12.107 1.00 97.19 98 GLY A O 1
ATOM 721 N N . PRO A 1 99 ? 1.744 -13.519 -12.198 1.00 98.00 99 PRO A N 1
ATOM 722 C CA . PRO A 1 99 ? 1.763 -13.620 -13.656 1.00 98.00 99 PRO A CA 1
ATOM 723 C C . PRO A 1 99 ? 1.642 -12.266 -14.364 1.00 98.00 99 PRO A C 1
ATOM 725 O O . PRO A 1 99 ? 2.429 -11.970 -15.266 1.00 98.00 99 PRO A O 1
ATOM 728 N N . LYS A 1 100 ? 0.703 -11.406 -13.948 1.00 97.00 100 LYS A N 1
ATOM 729 C CA . LYS A 1 100 ? 0.542 -10.076 -14.550 1.00 97.00 100 LYS A CA 1
ATOM 730 C C . LYS A 1 100 ? 1.729 -9.164 -14.262 1.00 97.00 100 LYS A C 1
ATOM 732 O O . LYS A 1 100 ? 2.129 -8.404 -15.146 1.00 97.00 100 LYS A O 1
ATOM 737 N N . PHE A 1 101 ? 2.297 -9.242 -13.057 1.00 97.19 101 PHE A N 1
ATOM 738 C CA . PHE A 1 101 ? 3.521 -8.521 -12.715 1.00 97.19 101 PHE A CA 1
ATOM 739 C C . PHE A 1 101 ? 4.673 -8.918 -13.645 1.00 97.19 101 PHE A C 1
ATOM 741 O O . PHE A 1 101 ? 5.289 -8.041 -14.253 1.00 97.19 101 PHE A O 1
ATOM 748 N N . THR A 1 102 ? 4.911 -10.220 -13.826 1.00 98.19 102 THR A N 1
ATOM 749 C CA . THR A 1 102 ? 5.979 -10.732 -14.694 1.00 98.19 102 THR A CA 1
ATOM 750 C C . THR A 1 102 ? 5.799 -10.285 -16.140 1.00 98.19 102 THR A C 1
ATOM 752 O O . THR A 1 102 ? 6.747 -9.777 -16.728 1.00 98.19 102 THR A O 1
ATOM 755 N N . LEU A 1 103 ? 4.585 -10.358 -16.696 1.00 98.25 103 LEU A N 1
ATOM 756 C CA . LEU A 1 103 ? 4.316 -9.873 -18.057 1.00 98.25 103 LEU A CA 1
ATOM 757 C C . LEU A 1 103 ? 4.626 -8.375 -18.217 1.00 98.25 103 LEU A C 1
ATOM 759 O O . LEU A 1 103 ? 5.196 -7.946 -19.223 1.00 98.25 103 LEU A O 1
ATOM 763 N N . GLY A 1 104 ? 4.263 -7.563 -17.219 1.00 97.88 104 GLY A N 1
ATOM 764 C CA . GLY A 1 104 ? 4.596 -6.139 -17.198 1.00 97.88 104 GLY A CA 1
ATOM 765 C C . GLY A 1 104 ? 6.107 -5.898 -17.145 1.00 97.88 104 GLY A C 1
ATOM 766 O O . GLY A 1 104 ? 6.624 -5.055 -17.882 1.00 97.88 104 GLY A O 1
ATOM 767 N N . LEU A 1 105 ? 6.816 -6.670 -16.321 1.00 98.06 105 LEU A N 1
ATOM 768 C CA . LEU A 1 105 ? 8.267 -6.601 -16.174 1.00 98.06 105 LEU A CA 1
ATOM 769 C C . LEU A 1 105 ? 8.997 -7.007 -17.463 1.00 98.06 105 LEU A C 1
ATOM 771 O O . LEU A 1 105 ? 9.871 -6.281 -17.931 1.00 98.06 105 LEU A O 1
ATOM 775 N N . GLU A 1 106 ? 8.603 -8.120 -18.080 1.00 98.50 106 GLU A N 1
ATOM 776 C CA . GLU A 1 106 ? 9.151 -8.598 -19.354 1.00 98.50 106 GLU A CA 1
ATOM 777 C C . GLU A 1 106 ? 8.943 -7.577 -20.474 1.00 98.50 106 GLU A C 1
ATOM 779 O O . GLU A 1 106 ? 9.865 -7.292 -21.242 1.00 98.50 106 GLU A O 1
ATOM 784 N N . SER A 1 107 ? 7.752 -6.974 -20.539 1.00 98.38 107 SER A N 1
ATOM 785 C CA . SER A 1 107 ? 7.461 -5.888 -21.477 1.00 98.38 107 SER A CA 1
ATOM 786 C C . SER A 1 107 ? 8.375 -4.684 -21.236 1.00 98.38 107 SER A C 1
ATOM 788 O O . SER A 1 107 ? 8.946 -4.136 -22.182 1.00 98.38 107 SER A O 1
ATOM 790 N N . ALA A 1 108 ? 8.591 -4.292 -19.977 1.00 97.56 108 ALA A N 1
ATOM 791 C CA . ALA A 1 108 ? 9.510 -3.210 -19.639 1.00 97.56 108 ALA A CA 1
ATOM 792 C C . ALA A 1 108 ? 10.950 -3.531 -20.079 1.00 97.56 108 ALA A C 1
ATOM 794 O O . ALA A 1 108 ? 11.577 -2.705 -20.747 1.00 97.56 108 ALA A O 1
ATOM 795 N N . TYR A 1 109 ? 11.456 -4.735 -19.791 1.00 97.69 109 TYR A N 1
ATOM 796 C CA . TYR A 1 109 ? 12.783 -5.176 -20.237 1.00 97.69 109 TYR A CA 1
ATOM 797 C C . TYR A 1 109 ? 12.907 -5.203 -21.757 1.00 97.69 109 TYR A C 1
ATOM 799 O O . TYR A 1 109 ? 13.888 -4.697 -22.305 1.00 97.69 109 TYR A O 1
ATOM 807 N N . ARG A 1 110 ? 11.897 -5.720 -22.461 1.00 97.94 110 ARG A N 1
ATOM 808 C CA . ARG A 1 110 ? 11.879 -5.738 -23.926 1.00 97.94 110 ARG A CA 1
ATOM 809 C C . ARG A 1 110 ? 11.919 -4.325 -24.507 1.00 97.94 110 ARG A C 1
ATOM 811 O O . ARG A 1 110 ? 12.653 -4.082 -25.463 1.00 97.94 110 ARG A O 1
ATOM 818 N N . ASN A 1 111 ? 11.181 -3.387 -23.918 1.00 96.12 111 ASN A N 1
ATOM 819 C CA . ASN A 1 111 ? 11.199 -1.986 -24.331 1.00 96.12 111 ASN A CA 1
ATOM 820 C C . ASN A 1 111 ? 12.563 -1.331 -24.084 1.00 96.12 111 ASN A C 1
ATOM 822 O O . ASN A 1 111 ? 13.081 -0.659 -24.975 1.00 96.12 111 ASN A O 1
ATOM 826 N N . MET A 1 112 ? 13.176 -1.557 -22.918 1.00 95.25 112 MET A N 1
ATOM 827 C CA . MET A 1 112 ? 14.533 -1.080 -22.623 1.00 95.25 112 MET A CA 1
ATOM 828 C C . MET A 1 112 ? 15.551 -1.627 -23.633 1.00 95.25 112 MET A C 1
ATOM 830 O O . MET A 1 112 ? 16.339 -0.861 -24.186 1.00 95.25 112 MET A O 1
ATOM 834 N N . TRP A 1 113 ? 15.472 -2.920 -23.955 1.00 95.44 113 TRP A N 1
ATOM 835 C CA . TRP A 1 113 ? 16.330 -3.558 -24.955 1.00 95.44 113 TRP A CA 1
ATOM 836 C C . TRP A 1 113 ? 16.161 -2.954 -26.353 1.00 95.44 113 TRP A C 1
ATOM 838 O O . TRP A 1 113 ? 17.139 -2.590 -27.001 1.00 95.44 113 TRP A O 1
ATOM 848 N N . HIS A 1 114 ? 14.921 -2.775 -26.818 1.00 96.00 114 HIS A N 1
ATOM 849 C CA . HIS A 1 114 ? 14.667 -2.167 -28.125 1.00 96.00 114 HIS A CA 1
ATOM 850 C C . HIS A 1 114 ? 15.176 -0.728 -28.229 1.00 96.00 114 HIS A C 1
ATOM 852 O O . HIS A 1 114 ? 15.622 -0.326 -29.303 1.00 96.00 114 HIS A O 1
ATOM 858 N N . ARG A 1 115 ? 15.109 0.049 -27.142 1.00 93.94 115 ARG A N 1
ATOM 859 C CA . ARG A 1 115 ? 15.672 1.406 -27.091 1.00 93.94 115 ARG A CA 1
ATOM 860 C C . ARG A 1 115 ? 17.192 1.375 -27.194 1.00 93.94 115 ARG A C 1
ATOM 862 O O . ARG A 1 115 ? 17.748 2.079 -28.033 1.00 93.94 115 ARG A O 1
ATOM 869 N N . TYR A 1 116 ? 17.834 0.479 -26.446 1.00 94.12 116 TYR A N 1
ATOM 870 C CA . TYR A 1 116 ? 19.277 0.261 -26.516 1.00 94.12 116 TYR A CA 1
ATOM 871 C C . TYR A 1 116 ? 19.749 -0.115 -27.930 1.00 94.12 116 TYR A C 1
ATOM 873 O O . TYR A 1 116 ? 20.635 0.543 -28.465 1.00 94.12 116 TYR A O 1
ATOM 881 N N . CYS A 1 117 ? 19.108 -1.085 -28.597 1.00 94.94 117 CYS A N 1
ATOM 882 C CA . CYS A 1 117 ? 19.467 -1.469 -29.973 1.00 94.94 117 CYS A CA 1
ATOM 883 C C . CYS A 1 117 ? 19.316 -0.328 -30.996 1.00 94.94 117 CYS A C 1
ATOM 885 O O . CYS A 1 117 ? 19.939 -0.369 -32.052 1.00 94.94 117 CYS A O 1
ATOM 887 N N . LYS A 1 118 ? 18.474 0.673 -30.708 1.00 95.00 118 LYS A N 1
ATOM 888 C CA . LYS A 1 118 ? 18.291 1.880 -31.533 1.00 95.00 118 LYS A CA 1
ATOM 889 C C . LYS A 1 118 ? 19.253 3.017 -31.160 1.00 95.00 118 LYS A C 1
ATOM 891 O O . LYS A 1 118 ? 19.150 4.093 -31.739 1.00 95.00 118 LYS A O 1
ATOM 896 N N . GLY A 1 119 ? 20.140 2.810 -30.185 1.00 91.81 119 GLY A N 1
ATOM 897 C CA . GLY A 1 119 ? 21.038 3.838 -29.656 1.00 91.81 119 GLY A CA 1
ATOM 898 C C . GLY A 1 119 ? 20.366 4.861 -28.730 1.00 91.81 119 GLY A C 1
ATOM 899 O O . GLY A 1 119 ? 20.992 5.855 -28.370 1.00 91.81 119 GLY A O 1
ATOM 900 N N . ASP A 1 120 ? 19.109 4.655 -28.314 1.00 89.56 120 ASP A N 1
ATOM 901 C CA . ASP A 1 120 ? 18.449 5.505 -27.314 1.00 89.56 120 ASP A CA 1
ATOM 902 C C . ASP A 1 120 ? 18.794 5.010 -25.905 1.00 89.56 120 ASP A C 1
ATOM 904 O O . ASP A 1 120 ? 18.076 4.195 -25.321 1.00 89.56 120 ASP A O 1
ATOM 908 N N . VAL A 1 121 ? 19.919 5.495 -25.372 1.00 85.88 121 VAL A N 1
ATOM 909 C CA . VAL A 1 121 ? 20.437 5.124 -24.046 1.00 85.88 121 VAL A CA 1
ATOM 910 C C . VAL A 1 121 ? 20.425 6.353 -23.126 1.00 85.88 121 VAL A C 1
ATOM 912 O O . VAL A 1 121 ? 21.388 7.121 -23.104 1.00 85.88 121 VAL A O 1
ATOM 915 N N . PRO A 1 122 ? 19.346 6.584 -22.351 1.00 78.06 122 PRO A N 1
ATOM 916 C CA . PRO A 1 122 ? 19.220 7.780 -21.513 1.00 78.06 122 PRO A CA 1
ATOM 917 C C . PRO A 1 122 ? 20.312 7.912 -20.453 1.00 78.06 122 PRO A C 1
ATOM 919 O O . PRO A 1 122 ? 20.740 9.022 -20.159 1.00 78.06 122 PRO A O 1
ATOM 922 N N . SER A 1 123 ? 20.773 6.789 -19.896 1.00 78.25 123 SER A N 1
ATOM 923 C CA . SER A 1 123 ? 21.853 6.780 -18.906 1.00 78.25 123 SER A CA 1
ATOM 924 C C . SER A 1 123 ? 23.163 7.307 -19.484 1.00 78.25 123 SER A C 1
ATOM 926 O O . SER A 1 123 ? 23.885 8.002 -18.783 1.00 78.25 123 SER A O 1
ATOM 928 N N . GLN A 1 124 ? 23.437 7.044 -20.766 1.00 69.75 124 GLN A N 1
ATOM 929 C CA . GLN A 1 124 ? 24.637 7.535 -21.439 1.00 69.75 124 GLN A CA 1
ATOM 930 C C . GLN A 1 124 ? 24.600 9.063 -21.571 1.00 69.75 124 GLN A C 1
ATOM 932 O O . GLN A 1 124 ? 25.536 9.735 -21.156 1.00 69.75 124 GLN A O 1
ATOM 937 N N . ARG A 1 125 ? 23.462 9.613 -22.021 1.00 70.31 125 ARG A N 1
ATOM 938 C CA . ARG A 1 125 ? 23.247 11.069 -22.110 1.00 70.31 125 ARG A CA 1
ATOM 939 C C . ARG A 1 125 ? 23.353 11.759 -20.748 1.00 70.31 125 ARG A C 1
ATOM 941 O O . ARG A 1 125 ? 23.860 12.869 -20.657 1.00 70.31 125 ARG A O 1
ATOM 948 N N . HIS A 1 126 ? 22.861 11.115 -19.688 1.00 73.62 126 HIS A N 1
ATOM 949 C CA . HIS A 1 126 ? 22.941 11.659 -18.333 1.00 73.62 126 HIS A CA 1
ATOM 950 C C . HIS A 1 126 ? 24.381 11.671 -17.797 1.00 73.62 126 HIS A C 1
ATOM 952 O O . HIS A 1 126 ? 24.792 12.666 -17.209 1.00 73.62 126 HIS A O 1
ATOM 958 N N . ILE A 1 127 ? 25.157 10.609 -18.043 1.00 73.12 127 ILE A N 1
ATOM 959 C CA . ILE A 1 127 ? 26.582 10.544 -17.677 1.00 73.12 127 ILE A CA 1
ATOM 960 C C . ILE A 1 127 ? 27.388 11.600 -18.444 1.00 73.12 127 ILE A C 1
ATOM 962 O O . ILE A 1 127 ? 28.183 12.306 -17.832 1.00 73.12 127 ILE A O 1
ATOM 966 N N . GLU A 1 128 ? 27.149 11.756 -19.747 1.00 78.25 128 GLU A N 1
ATOM 967 C CA . GLU A 1 128 ? 27.808 12.776 -20.577 1.00 78.25 128 GLU A CA 1
ATOM 968 C C . GLU A 1 128 ? 27.515 14.202 -20.078 1.00 78.25 128 GLU A C 1
ATOM 970 O O . GLU A 1 128 ? 28.422 15.028 -19.995 1.00 78.25 128 GLU A O 1
ATOM 975 N N . MET A 1 129 ? 26.271 14.477 -19.675 1.00 75.25 129 MET A N 1
ATOM 976 C CA . MET A 1 129 ? 25.861 15.774 -19.125 1.00 75.25 129 MET A CA 1
ATOM 977 C C . MET A 1 129 ? 26.538 16.074 -17.777 1.00 75.25 129 MET A C 1
ATOM 979 O O . MET A 1 129 ? 27.067 17.167 -17.591 1.00 75.25 129 MET A O 1
ATOM 983 N N . LEU A 1 130 ? 26.590 15.094 -16.867 1.00 75.38 130 LEU A N 1
ATOM 984 C CA . LEU A 1 130 ? 27.283 15.239 -15.580 1.00 75.38 130 LEU A CA 1
ATOM 985 C C . LEU A 1 130 ? 28.801 15.414 -15.757 1.00 75.38 130 LEU A C 1
ATOM 987 O O . LEU A 1 130 ? 29.427 16.160 -15.013 1.00 75.38 130 LEU A O 1
ATOM 991 N N . GLN A 1 131 ? 29.406 14.756 -16.751 1.00 69.75 131 GLN A N 1
ATOM 992 C CA . GLN A 1 131 ? 30.828 14.927 -17.069 1.00 69.75 131 GLN A CA 1
ATOM 993 C C . GLN A 1 131 ? 31.133 16.311 -17.657 1.00 69.75 131 GLN A C 1
ATOM 995 O O . GLN A 1 131 ? 32.188 16.870 -17.369 1.00 69.75 131 GLN A O 1
ATOM 1000 N N . GLN A 1 132 ? 30.221 16.891 -18.443 1.00 59.88 132 GLN A N 1
ATOM 1001 C CA . GLN A 1 132 ? 30.377 18.249 -18.970 1.00 59.88 132 GLN A CA 1
ATOM 1002 C C . GLN A 1 132 ? 30.305 19.330 -17.886 1.00 59.88 132 GLN A C 1
ATOM 1004 O O . GLN A 1 132 ? 31.082 20.279 -17.954 1.00 59.88 132 GLN A O 1
ATOM 1009 N N . GLU A 1 133 ? 29.444 19.174 -16.876 1.00 59.75 133 GLU A N 1
ATOM 1010 C CA . GLU A 1 133 ? 29.361 20.110 -15.741 1.00 59.75 133 GLU A CA 1
ATOM 1011 C C . GLU A 1 133 ? 30.648 20.113 -14.893 1.00 59.75 133 GLU A C 1
ATOM 1013 O O . GLU A 1 133 ? 31.116 21.178 -14.492 1.00 59.75 133 GLU A O 1
ATOM 1018 N N . VAL A 1 134 ? 31.290 18.950 -14.706 1.00 57.88 134 VAL A N 1
ATOM 1019 C CA . VAL A 1 134 ? 32.566 18.825 -13.968 1.00 57.88 134 VAL A CA 1
ATOM 1020 C C . VAL A 1 134 ? 33.739 19.481 -14.710 1.00 57.88 134 VAL A C 1
ATOM 1022 O O . VAL A 1 134 ? 34.641 20.025 -14.080 1.00 57.88 134 VAL A O 1
ATOM 1025 N N . VAL A 1 135 ? 33.734 19.478 -16.047 1.00 56.31 135 VAL A N 1
ATOM 1026 C CA . VAL A 1 135 ? 34.809 20.090 -16.856 1.00 56.31 135 VAL A CA 1
ATOM 1027 C C . VAL A 1 135 ? 34.723 21.623 -16.871 1.00 56.31 135 VAL A C 1
ATOM 1029 O O . VAL A 1 135 ? 35.730 22.291 -17.097 1.00 56.31 135 VAL A O 1
ATOM 1032 N N . THR A 1 136 ? 33.553 22.209 -16.609 1.00 49.88 136 THR A N 1
ATOM 1033 C CA . THR A 1 136 ? 33.367 23.670 -16.615 1.00 49.88 136 THR A CA 1
ATOM 1034 C C . THR A 1 136 ? 33.761 24.392 -15.320 1.00 49.88 136 THR A C 1
ATOM 1036 O O . THR A 1 136 ? 33.810 25.621 -15.334 1.00 49.88 136 THR A O 1
ATOM 1039 N N . GLU A 1 137 ? 34.066 23.682 -14.225 1.00 49.53 137 GLU A N 1
ATOM 1040 C CA . GLU A 1 137 ? 34.329 24.299 -12.908 1.00 49.53 137 GLU A CA 1
ATOM 1041 C C . GLU A 1 137 ? 35.813 24.480 -12.515 1.00 49.53 137 GLU A C 1
ATOM 1043 O O . GLU A 1 137 ? 36.073 25.119 -11.497 1.00 49.53 137 GLU A O 1
ATOM 1048 N N . GLU A 1 138 ? 36.806 24.036 -13.300 1.00 41.94 138 GLU A N 1
ATOM 1049 C CA . GLU A 1 138 ? 38.223 24.329 -12.995 1.00 41.94 138 GLU A CA 1
ATOM 1050 C C . GLU A 1 138 ? 38.823 25.453 -13.860 1.00 41.94 138 GLU A C 1
ATOM 1052 O O . GLU A 1 138 ? 39.057 25.269 -15.058 1.00 41.94 138 GLU A O 1
ATOM 1057 N N . PRO A 1 139 ? 39.234 26.580 -13.246 1.00 43.56 139 PRO A N 1
ATOM 1058 C CA . PRO A 1 139 ? 40.403 27.318 -13.680 1.00 43.56 139 PRO A CA 1
ATOM 1059 C C . PRO A 1 139 ? 41.575 27.116 -12.707 1.00 43.56 139 PRO A C 1
ATOM 1061 O O . PRO A 1 139 ? 41.433 27.131 -11.486 1.00 43.56 139 PRO A O 1
ATOM 1064 N N . ALA A 1 140 ? 42.747 26.961 -13.318 1.00 47.12 140 ALA A N 1
ATOM 1065 C CA . ALA A 1 140 ? 44.062 26.755 -12.731 1.00 47.12 140 ALA A CA 1
ATOM 1066 C C . ALA A 1 140 ? 44.363 27.592 -11.472 1.00 47.12 140 ALA A C 1
ATOM 1068 O O . ALA A 1 140 ? 44.337 28.823 -11.507 1.00 47.12 140 ALA A O 1
ATOM 1069 N N . ALA A 1 141 ? 44.786 26.916 -10.402 1.00 34.75 141 ALA A N 1
ATOM 1070 C CA . ALA A 1 141 ? 45.576 27.513 -9.332 1.00 34.75 141 ALA A CA 1
ATOM 1071 C C . ALA A 1 141 ? 46.866 26.701 -9.159 1.00 34.75 141 ALA A C 1
ATOM 1073 O O . ALA A 1 141 ? 46.849 25.508 -8.859 1.00 34.75 141 ALA A O 1
ATOM 1074 N N . GLU A 1 142 ? 47.980 27.373 -9.432 1.00 31.69 142 GLU A N 1
ATOM 1075 C CA . GLU A 1 142 ? 49.342 26.85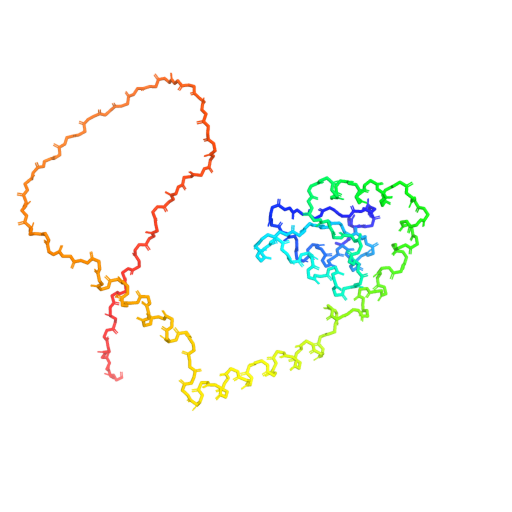6 -9.417 1.00 31.69 142 GLU A CA 1
ATOM 1076 C C . GLU A 1 142 ? 49.776 26.330 -8.042 1.00 31.69 142 GLU A C 1
ATOM 1078 O O . GLU A 1 142 ? 49.404 26.836 -6.982 1.00 31.69 142 GLU A O 1
ATOM 1083 N N . ILE A 1 143 ? 50.630 25.310 -8.098 1.00 33.38 143 ILE A N 1
ATOM 1084 C CA . ILE A 1 143 ? 51.290 24.650 -6.975 1.00 33.38 143 ILE A CA 1
ATOM 1085 C C . ILE A 1 143 ? 52.307 25.605 -6.329 1.00 33.38 143 ILE A C 1
ATOM 1087 O O . ILE A 1 143 ? 53.203 26.110 -7.001 1.00 33.38 143 ILE A O 1
ATOM 1091 N N . SER A 1 144 ? 52.235 25.763 -5.005 1.00 28.75 144 SER A N 1
ATOM 1092 C CA . SER A 1 144 ? 53.341 26.252 -4.172 1.00 28.75 144 SER A CA 1
ATOM 1093 C C . SER A 1 144 ? 53.312 25.542 -2.818 1.00 28.75 144 SER A C 1
ATOM 1095 O O . SER A 1 144 ? 52.448 25.803 -1.982 1.00 28.75 144 SER A O 1
ATOM 1097 N N . GLU A 1 145 ? 54.272 24.644 -2.596 1.00 30.84 145 GLU A N 1
ATOM 1098 C CA . GLU A 1 145 ? 54.565 24.034 -1.295 1.00 30.84 145 GLU A CA 1
ATOM 1099 C C . GLU A 1 145 ? 54.959 25.083 -0.243 1.00 30.84 145 GLU A C 1
ATOM 1101 O O . GLU A 1 145 ? 55.675 26.032 -0.563 1.00 30.84 145 GLU A O 1
ATOM 1106 N N . SER A 1 146 ? 54.583 24.857 1.027 1.00 30.25 146 SER A N 1
ATOM 1107 C CA . SER A 1 146 ? 55.456 25.065 2.203 1.00 30.25 146 SER A CA 1
ATOM 1108 C C . SER A 1 146 ? 54.783 24.663 3.531 1.00 30.25 146 SER A C 1
ATOM 1110 O O . SER A 1 146 ? 53.852 25.304 4.002 1.00 30.25 146 SER A O 1
ATOM 1112 N N . THR A 1 147 ? 55.340 23.611 4.145 1.00 25.95 147 THR A N 1
ATOM 1113 C CA . THR A 1 147 ? 55.626 23.419 5.589 1.00 25.95 147 THR A CA 1
ATOM 1114 C C . THR A 1 147 ? 54.605 23.820 6.671 1.00 25.95 147 THR A C 1
ATOM 1116 O O . THR A 1 147 ? 54.468 24.987 7.019 1.00 25.95 147 THR A O 1
ATOM 1119 N N . SER A 1 148 ? 54.111 22.817 7.412 1.00 26.78 148 SER A N 1
ATOM 1120 C CA . SER A 1 148 ? 54.580 22.428 8.769 1.00 26.78 148 SER A CA 1
ATOM 1121 C C . SER A 1 148 ? 53.460 21.996 9.734 1.00 26.78 148 SER A C 1
ATOM 1123 O O . SER A 1 148 ? 52.447 22.657 9.927 1.00 26.78 148 SER A O 1
ATOM 1125 N N . PHE A 1 149 ? 53.703 20.842 10.359 1.00 28.66 149 PHE A N 1
ATOM 1126 C CA . PHE A 1 149 ? 53.014 20.275 11.519 1.00 28.66 149 PHE A CA 1
ATOM 1127 C C . PHE A 1 149 ? 53.014 21.238 12.715 1.00 28.66 149 PHE A C 1
ATOM 1129 O O . PHE A 1 149 ? 54.073 21.784 13.009 1.00 28.66 149 PHE A O 1
ATOM 1136 N N . THR A 1 150 ? 51.910 21.315 13.477 1.00 25.64 150 THR A N 1
ATOM 1137 C CA . THR A 1 150 ? 51.879 21.358 14.964 1.00 25.64 150 THR A CA 1
ATOM 1138 C C . THR A 1 150 ? 50.433 21.215 15.483 1.00 25.64 150 THR A C 1
ATOM 1140 O O . THR A 1 150 ? 49.576 22.044 15.203 1.00 25.64 150 THR A O 1
ATOM 1143 N N . THR A 1 151 ? 50.164 20.177 16.283 1.00 27.42 151 THR A N 1
ATOM 11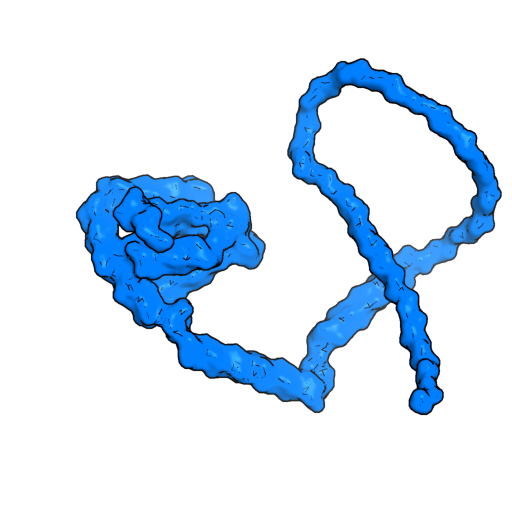44 C CA . THR A 1 151 ? 49.007 20.063 17.206 1.00 27.42 151 THR A CA 1
ATOM 1145 C C . THR A 1 151 ? 49.317 20.775 18.530 1.00 27.42 151 THR A C 1
ATOM 1147 O O . THR A 1 151 ? 50.493 20.773 18.904 1.00 27.42 151 THR A O 1
ATOM 1150 N N . PRO A 1 152 ? 48.333 21.266 19.321 1.00 34.44 152 PRO A N 1
ATOM 1151 C CA . PRO A 1 152 ? 47.914 20.452 20.483 1.00 34.44 152 PRO A CA 1
ATOM 1152 C C . PRO A 1 152 ? 46.477 20.663 21.049 1.00 34.44 152 PRO A C 1
ATOM 1154 O O . PRO A 1 152 ? 46.039 21.782 21.274 1.00 34.44 152 PRO A O 1
ATOM 1157 N N . ARG A 1 153 ? 45.863 19.524 21.424 1.00 27.36 153 ARG A N 1
ATOM 1158 C CA . ARG A 1 153 ? 45.273 19.140 22.739 1.00 27.36 153 ARG A CA 1
ATOM 1159 C C . ARG A 1 153 ? 44.004 19.823 23.322 1.00 27.36 153 ARG A C 1
ATOM 1161 O O . ARG A 1 153 ? 43.818 21.028 23.291 1.00 27.36 153 ARG A O 1
ATOM 1168 N N . GLU A 1 154 ? 43.178 18.953 23.918 1.00 29.06 154 GLU A N 1
ATOM 1169 C CA . GLU A 1 154 ? 41.793 19.072 24.418 1.00 29.06 154 GLU A CA 1
ATOM 1170 C C . GLU A 1 154 ? 41.538 19.888 25.709 1.00 29.06 154 GLU A C 1
ATOM 1172 O O . GLU A 1 154 ? 42.406 19.996 26.576 1.00 29.06 154 GLU A O 1
ATOM 1177 N N . GLY A 1 155 ? 40.264 20.285 25.895 1.00 28.20 155 GLY A N 1
ATOM 1178 C CA . GLY A 1 155 ? 39.596 20.539 27.188 1.00 28.20 155 GLY A CA 1
ATOM 1179 C C . GLY A 1 155 ? 38.065 20.805 27.049 1.00 28.20 155 GLY A C 1
ATOM 1180 O O . GLY A 1 155 ? 37.702 21.562 26.151 1.00 28.20 155 GLY A O 1
ATOM 1181 N N . PRO A 1 156 ? 37.156 20.220 27.877 1.00 35.06 156 PRO A N 1
ATOM 1182 C CA . PRO A 1 156 ? 35.675 20.338 27.775 1.00 35.06 156 PRO A CA 1
ATOM 1183 C C . PRO A 1 156 ? 35.057 21.171 28.944 1.00 35.06 156 PRO A C 1
ATOM 1185 O O . PRO A 1 156 ? 35.837 21.730 29.716 1.00 35.06 156 PRO A O 1
ATOM 1188 N N . PRO A 1 157 ? 33.721 21.196 29.228 1.00 40.88 157 PRO A N 1
ATOM 1189 C CA . PRO A 1 157 ? 32.501 20.916 28.439 1.00 40.88 157 PRO A CA 1
ATOM 1190 C C . PRO A 1 157 ? 31.487 22.101 28.423 1.00 40.88 157 PRO A C 1
ATOM 1192 O O . PRO A 1 157 ? 31.489 22.952 29.309 1.00 40.88 157 PRO A O 1
ATOM 1195 N N . GLY A 1 158 ? 30.527 22.125 27.485 1.00 26.70 158 GLY A N 1
ATOM 1196 C CA . GLY A 1 158 ? 29.430 23.107 27.535 1.00 26.70 158 GLY A CA 1
ATOM 1197 C C . GLY A 1 158 ? 28.306 22.930 26.504 1.00 26.70 158 GLY A C 1
ATOM 1198 O O . GLY A 1 158 ? 28.470 23.276 25.346 1.00 26.70 158 GLY A O 1
ATOM 1199 N N . SER A 1 159 ? 27.162 22.434 26.988 1.00 30.70 159 SER A N 1
ATOM 1200 C CA . SER A 1 159 ? 25.763 22.655 26.558 1.00 30.70 159 SER A CA 1
ATOM 1201 C C . SER A 1 159 ? 25.339 22.574 25.072 1.00 30.70 159 SER A C 1
ATOM 1203 O O . SER A 1 159 ? 25.442 23.526 24.308 1.00 30.70 159 SER A O 1
ATOM 1205 N N . ILE A 1 160 ? 24.721 21.432 24.741 1.00 37.59 160 ILE A N 1
ATOM 1206 C CA . ILE A 1 160 ? 23.480 21.205 23.962 1.00 37.59 160 ILE A CA 1
ATOM 1207 C C . ILE A 1 160 ? 23.037 22.312 22.978 1.00 37.59 160 ILE A C 1
ATOM 1209 O O . ILE A 1 160 ? 22.528 23.350 23.404 1.00 37.59 160 ILE A O 1
ATOM 1213 N N . LYS A 1 161 ? 23.029 21.983 21.673 1.00 31.22 161 LYS A N 1
ATOM 1214 C CA . LYS A 1 161 ? 21.854 22.011 20.765 1.00 31.22 161 LYS A CA 1
ATOM 1215 C C . LYS A 1 161 ? 22.229 21.541 19.345 1.00 31.22 161 LYS A C 1
ATOM 1217 O O . LYS A 1 161 ? 23.329 21.798 18.875 1.00 31.22 161 LYS A O 1
ATOM 1222 N N . THR A 1 162 ? 21.225 20.979 18.662 1.00 32.28 162 THR A N 1
ATOM 1223 C CA . THR A 1 162 ? 21.060 20.775 17.203 1.00 32.28 162 THR A CA 1
ATOM 1224 C C . THR A 1 162 ? 21.369 19.389 16.606 1.00 32.28 162 THR A C 1
ATOM 1226 O O . THR A 1 162 ? 22.473 18.870 16.672 1.00 32.28 162 THR A O 1
ATOM 1229 N N . ASN A 1 163 ? 20.290 18.808 16.065 1.00 33.38 163 ASN A N 1
ATOM 1230 C CA . ASN A 1 163 ? 20.125 17.789 15.024 1.00 33.38 163 ASN A CA 1
ATOM 1231 C C . ASN A 1 163 ? 21.365 16.976 14.628 1.00 33.38 163 ASN A C 1
ATOM 1233 O O . ASN A 1 163 ? 22.256 17.471 13.945 1.00 33.38 163 ASN A O 1
ATOM 1237 N N . GLY A 1 164 ? 21.339 15.686 14.980 1.00 36.19 164 GLY A N 1
ATOM 1238 C CA . GLY A 1 164 ? 22.334 14.677 14.617 1.00 36.19 164 GLY A CA 1
ATOM 1239 C C . GLY A 1 164 ? 22.357 14.340 13.126 1.00 36.19 164 GLY A C 1
ATOM 1240 O O . GLY A 1 164 ? 22.040 13.222 12.735 1.00 36.19 164 GLY A O 1
ATOM 1241 N N . PHE A 1 165 ? 22.767 15.302 12.306 1.00 36.59 165 PHE A N 1
ATOM 1242 C CA . PHE A 1 165 ? 23.177 15.087 10.928 1.00 36.59 165 PHE A CA 1
ATOM 1243 C C . PHE A 1 165 ? 24.634 15.534 10.801 1.00 36.59 165 PHE A C 1
ATOM 1245 O O . PHE A 1 165 ? 24.926 16.724 10.725 1.00 36.59 165 PHE A O 1
ATOM 1252 N N . ILE A 1 166 ? 25.557 14.572 10.828 1.00 41.03 166 ILE A N 1
ATOM 1253 C CA . ILE A 1 166 ? 26.955 14.795 10.453 1.00 41.03 166 ILE A CA 1
ATOM 1254 C C . ILE A 1 166 ? 27.057 14.401 8.976 1.00 41.03 166 ILE A C 1
ATOM 1256 O O . ILE A 1 166 ? 26.883 13.218 8.673 1.00 41.03 166 ILE A O 1
ATOM 1260 N N . PRO A 1 167 ? 27.316 15.332 8.042 1.00 35.06 167 PRO A N 1
ATOM 1261 C CA . PRO A 1 167 ? 27.638 14.959 6.675 1.00 35.06 167 PRO A CA 1
ATOM 1262 C C . PRO A 1 167 ? 29.003 14.268 6.694 1.00 35.06 167 PRO A C 1
ATOM 1264 O O . PRO A 1 167 ? 30.026 14.899 6.957 1.00 35.06 167 PRO A O 1
ATOM 1267 N N . LEU A 1 168 ? 29.025 12.957 6.461 1.00 39.31 168 LEU A N 1
ATOM 1268 C CA . LEU A 1 168 ? 30.267 12.259 6.147 1.00 39.31 168 LEU A CA 1
ATOM 1269 C C . LEU A 1 168 ? 30.742 12.729 4.761 1.00 39.31 168 LEU A C 1
ATOM 1271 O O . LEU A 1 168 ? 29.921 12.779 3.838 1.00 39.31 168 LEU A O 1
ATOM 1275 N N . PRO A 1 169 ? 32.034 13.053 4.578 1.00 35.59 169 PRO A N 1
ATOM 1276 C CA . PRO A 1 169 ? 32.592 13.265 3.249 1.00 35.59 169 PRO A CA 1
ATOM 1277 C C . PRO A 1 169 ? 32.387 11.999 2.410 1.00 35.59 169 PRO A C 1
ATOM 1279 O O . PRO A 1 169 ? 32.679 10.892 2.867 1.00 35.59 169 PRO A O 1
ATOM 1282 N N . GLN A 1 170 ? 31.859 12.157 1.196 1.00 40.06 170 GLN A N 1
ATOM 1283 C CA . GLN A 1 170 ? 31.728 11.062 0.233 1.00 40.06 170 GLN A CA 1
ATOM 1284 C C . GLN A 1 170 ? 33.118 10.453 -0.034 1.00 40.06 170 GLN A C 1
ATOM 1286 O O . GLN A 1 170 ? 34.072 11.209 -0.241 1.00 40.06 170 GLN A O 1
ATOM 1291 N N . PRO A 1 171 ? 33.271 9.117 -0.041 1.00 33.53 171 PRO A N 1
ATOM 1292 C CA . PRO A 1 171 ? 34.542 8.508 -0.383 1.00 33.53 171 PRO A CA 1
ATOM 1293 C C . PRO A 1 171 ? 34.801 8.692 -1.879 1.00 33.53 171 PRO A C 1
ATOM 1295 O O . PRO A 1 171 ? 34.000 8.286 -2.721 1.00 33.53 171 PRO A O 1
ATOM 1298 N N . VAL A 1 172 ? 35.939 9.300 -2.202 1.00 38.22 172 VAL A N 1
ATOM 1299 C CA . VAL A 1 172 ? 36.443 9.416 -3.570 1.00 38.22 172 VAL A CA 1
ATOM 1300 C C . VAL A 1 172 ? 36.851 8.013 -4.028 1.00 38.22 172 VAL A C 1
ATOM 1302 O O . VAL A 1 172 ? 37.832 7.448 -3.544 1.00 38.22 172 VAL A O 1
ATOM 1305 N N . LEU A 1 173 ? 36.061 7.412 -4.917 1.00 33.59 173 LEU A N 1
ATOM 1306 C CA . LEU A 1 173 ? 36.405 6.151 -5.572 1.00 33.59 173 LEU A CA 1
ATOM 1307 C C . LEU A 1 173 ? 37.516 6.418 -6.593 1.00 33.59 173 LEU A C 1
ATOM 1309 O O . LEU A 1 173 ? 37.252 6.848 -7.712 1.00 33.59 173 LEU A O 1
ATOM 1313 N N . ASN A 1 174 ? 38.764 6.145 -6.211 1.00 33.91 174 ASN A N 1
ATOM 1314 C CA . ASN A 1 174 ? 39.865 6.041 -7.164 1.00 33.91 174 ASN A CA 1
ATOM 1315 C C . ASN A 1 174 ? 39.704 4.743 -7.960 1.00 33.91 174 ASN A C 1
ATOM 1317 O O . ASN A 1 174 ? 40.040 3.660 -7.481 1.00 33.91 174 ASN A O 1
ATOM 1321 N N . LEU A 1 175 ? 39.179 4.853 -9.179 1.00 35.75 175 LEU A N 1
ATOM 1322 C CA . LEU A 1 175 ? 39.177 3.761 -10.142 1.00 35.75 175 LEU A CA 1
ATOM 1323 C C . LEU A 1 175 ? 40.542 3.742 -10.848 1.00 35.75 175 LEU A C 1
ATOM 1325 O O . LEU A 1 175 ? 40.735 4.393 -11.871 1.00 35.75 175 LEU A O 1
ATOM 1329 N N . SER A 1 176 ? 41.518 3.035 -10.276 1.00 33.59 176 SER A N 1
ATOM 1330 C CA . SER A 1 176 ? 42.763 2.735 -10.985 1.00 33.59 176 SER A CA 1
ATOM 1331 C C . SER A 1 176 ? 42.485 1.698 -12.074 1.00 33.59 176 SER A C 1
ATOM 1333 O O . SER A 1 176 ? 41.975 0.614 -11.792 1.00 33.59 176 SER A O 1
ATOM 1335 N N . THR A 1 177 ? 42.830 2.042 -13.307 1.00 32.84 177 THR A N 1
ATOM 1336 C CA . THR A 1 177 ? 42.819 1.191 -14.499 1.00 32.84 177 THR A CA 1
ATOM 1337 C C . THR A 1 177 ? 43.557 -0.132 -14.265 1.00 32.84 177 THR A C 1
ATOM 1339 O O . THR A 1 177 ? 44.764 -0.132 -14.028 1.00 32.84 177 THR A O 1
ATOM 1342 N N . CYS A 1 178 ? 42.854 -1.263 -14.368 1.00 30.88 178 CYS A N 1
ATOM 1343 C CA . CYS A 1 178 ? 43.489 -2.560 -14.598 1.00 30.88 178 CYS A CA 1
ATOM 1344 C C . CYS A 1 178 ? 43.651 -2.745 -16.108 1.00 30.88 178 CYS A C 1
ATOM 1346 O O . CYS A 1 178 ? 42.684 -3.039 -16.808 1.00 30.88 178 CYS A O 1
ATOM 1348 N N . GLU A 1 179 ? 44.870 -2.518 -16.591 1.00 36.97 179 GLU A N 1
ATOM 1349 C CA . GLU A 1 179 ? 45.292 -2.888 -17.937 1.00 36.97 179 GLU A CA 1
ATOM 1350 C C . GLU A 1 179 ? 45.313 -4.416 -18.109 1.00 36.97 179 GLU A C 1
ATOM 1352 O O . GLU A 1 179 ? 45.677 -5.169 -17.201 1.00 36.97 179 GLU A O 1
ATOM 1357 N N . GLU A 1 180 ? 44.914 -4.847 -19.307 1.00 42.50 180 GLU A N 1
ATOM 1358 C CA . GLU A 1 180 ? 45.111 -6.184 -19.859 1.00 42.50 180 GLU A CA 1
ATOM 1359 C C . GLU A 1 180 ? 46.597 -6.557 -19.949 1.00 42.50 180 GLU A C 1
ATOM 1361 O O . GLU A 1 180 ? 47.428 -5.726 -20.297 1.00 42.50 180 GLU A O 1
ATOM 1366 N N . ASN A 1 181 ? 46.894 -7.839 -19.723 1.00 34.78 181 ASN A N 1
ATOM 1367 C CA . ASN A 1 181 ? 47.887 -8.676 -20.419 1.00 34.78 181 ASN A CA 1
ATOM 1368 C C . ASN A 1 181 ? 47.660 -10.099 -19.868 1.00 34.78 181 ASN A C 1
ATOM 1370 O O . ASN A 1 181 ? 47.705 -10.286 -18.658 1.00 34.78 181 ASN A O 1
ATOM 1374 N N . GLY A 1 182 ? 47.278 -11.137 -20.610 1.00 34.38 182 GLY A N 1
ATOM 1375 C CA . GLY A 1 182 ? 47.843 -11.677 -21.849 1.00 34.38 182 GLY A CA 1
ATOM 1376 C C . GLY A 1 182 ? 48.190 -13.154 -21.555 1.00 34.38 182 GLY A C 1
ATOM 1377 O O . GLY A 1 182 ? 48.617 -13.442 -20.442 1.00 34.38 182 GLY A O 1
ATOM 1378 N N . GLY A 1 183 ? 47.926 -14.077 -22.492 1.00 34.94 183 GLY A N 1
ATOM 1379 C CA . GLY A 1 183 ? 47.983 -15.551 -22.327 1.00 34.94 183 GLY A CA 1
ATOM 1380 C C . GLY A 1 183 ? 49.253 -16.119 -21.668 1.00 34.94 183 GLY A C 1
ATOM 1381 O O . GLY A 1 183 ? 50.292 -15.468 -21.617 1.00 34.94 183 GLY A O 1
ATOM 1382 N N . VAL A 1 184 ? 49.225 -17.333 -21.115 1.00 37.38 184 VAL A N 1
ATOM 1383 C CA . VAL A 1 184 ? 48.997 -18.650 -21.752 1.00 37.38 184 VAL A CA 1
ATOM 1384 C C . VAL A 1 184 ? 48.429 -19.625 -20.723 1.00 37.38 184 VAL A C 1
ATOM 1386 O O . VAL A 1 184 ? 48.876 -19.557 -19.557 1.00 37.38 184 VAL A O 1
#

Organism: NCBI:txid2094558

Foldseek 3Di:
DVVLVVALAAEFDPPAGDAVVLLVNLLQLHHYAAEDDDDPRRCNNVVLCVQLVNNVSYHDDDVRNVVSVCVLVVDPPVSVVSSVCRNVSSCPTPVVVPVVVVVVVVVVVVVQVVCVVVVNDVVVVVVVVVVVVVVPPDDDDDDDDDDDDDDDDDDDDDDDDDDPDDDDPDDDDPPDDDDDDDDD

pLDDT: mean 77.87, std 27.32, range [25.64, 98.5]

Sequence (184 aa):
MQAYSLMDISLDTFPYAGTTTTCESLYMGVPCVTMAGSVHAHNVGVSILGKVGLGNLIAKNEDEYVQLAVQLASDVTALSNLRMGLRDLMSRSPVCDGPKFTLGLESAYRNMWHRYCKGDVPSQRHIEMLQQEVVTEEPAAEISESTSFTTPREGPPGSIKTNGFIPLPQPVLNLSTCEENGGV

Radius of gyration: 26.93 Å; chains: 1; bounding box: 74×46×60 Å

Secondary structure (DSSP, 8-state):
-GGGGG-S-EE--SSS--SHHHHHHHHTT--EEEE--SSGGGSHHHHHHHHHT-GGGEESSHHHHHHHHHHHHH-HHHHHHHHHHHHHHHHHSTTS-HHHHHHHHHHHHHHHHHHHHTT--HHHHHHHHHHHHHHTS------------------------------PPPP-------------